Protein AF-A0A3L6TRV0-F1 (afdb_monomer)

Mean predicted aligned error: 6.14 Å

Sequence (106 aa):
MGKTMMTTEELACAGVNTRGLHKHYISHAMHKENSSIVGEFKARDMHSGPGYFSVAWSDLYDLFNLDALDISLIRCLALQWNKESKERQLGVVFIDPQHFSTTVIA

Secondary structure (DSSP, 8-state):
-PPPSS-HHHHHHS-HHHHHHHHHHHHHHHHT--SEEEEEE-TTTTTS-SEEEEEEHHHHHHHHTTS---HHHHHHHHHHHHHHHHHTT----PPPTHHHHT----

pLDDT: mean 86.63, std 12.45, range [42.06, 97.06]

Structure (mmCIF, N/CA/C/O backbone):
data_AF-A0A3L6TRV0-F1
#
_entry.id   AF-A0A3L6TRV0-F1
#
loop_
_atom_site.group_PDB
_atom_site.id
_atom_site.type_symbol
_atom_site.label_atom_id
_atom_site.label_alt_id
_atom_site.label_comp_id
_atom_site.label_asym_id
_atom_site.label_entity_id
_atom_site.label_seq_id
_atom_site.pdbx_PDB_ins_code
_atom_site.Cartn_x
_atom_site.Cartn_y
_atom_site.Cartn_z
_atom_site.occupancy
_atom_site.B_iso_or_equiv
_atom_site.auth_seq_id
_atom_site.auth_comp_id
_atom_site.auth_asym_id
_atom_site.auth_atom_id
_atom_site.pdbx_PDB_model_num
ATOM 1 N N . MET A 1 1 ? 8.693 -11.355 -23.163 1.00 42.06 1 MET A N 1
ATOM 2 C CA . MET A 1 1 ? 9.437 -10.435 -22.271 1.00 42.06 1 MET A CA 1
ATOM 3 C C . MET A 1 1 ? 8.426 -9.838 -21.305 1.00 42.06 1 MET A C 1
ATOM 5 O O . MET A 1 1 ? 7.311 -9.593 -21.747 1.00 42.06 1 MET A O 1
ATOM 9 N N . GLY A 1 2 ? 8.754 -9.711 -20.016 1.00 58.12 2 GLY A N 1
ATOM 10 C CA . GLY A 1 2 ? 7.831 -9.143 -19.020 1.00 58.12 2 GLY A CA 1
ATOM 11 C C . GLY A 1 2 ? 7.529 -7.667 -19.299 1.00 58.12 2 GLY A C 1
ATOM 12 O O . GLY A 1 2 ? 8.361 -6.985 -19.897 1.00 58.12 2 GLY A O 1
ATOM 13 N N . LYS A 1 3 ? 6.337 -7.200 -18.908 1.00 67.62 3 LYS A N 1
ATOM 14 C CA . LYS A 1 3 ? 5.929 -5.789 -19.011 1.00 67.62 3 LYS A CA 1
ATOM 15 C C . LYS A 1 3 ? 6.801 -4.945 -18.067 1.00 67.62 3 LYS A C 1
ATOM 17 O O . LYS A 1 3 ? 7.190 -5.393 -16.990 1.00 67.62 3 LYS A O 1
ATOM 22 N N . THR A 1 4 ? 7.179 -3.748 -18.501 1.00 71.62 4 THR A N 1
ATOM 23 C CA . THR A 1 4 ? 7.962 -2.828 -17.668 1.00 71.62 4 THR A CA 1
ATOM 24 C C . THR A 1 4 ? 7.044 -2.213 -16.618 1.00 71.62 4 THR A C 1
ATOM 26 O O . THR A 1 4 ? 6.036 -1.623 -16.979 1.00 71.62 4 THR A O 1
ATOM 29 N N . MET A 1 5 ? 7.427 -2.337 -15.346 1.00 80.31 5 MET A N 1
ATOM 30 C CA . MET A 1 5 ? 6.650 -1.931 -14.170 1.00 80.31 5 MET A CA 1
ATOM 31 C C . MET A 1 5 ? 6.192 -0.466 -14.166 1.00 80.31 5 MET A C 1
ATOM 33 O O . MET A 1 5 ? 5.076 -0.183 -13.754 1.00 80.31 5 MET A O 1
ATOM 37 N N . MET A 1 6 ? 7.070 0.441 -14.597 1.00 85.31 6 MET A N 1
ATOM 38 C CA . MET A 1 6 ? 6.833 1.866 -14.849 1.00 85.31 6 MET A CA 1
ATOM 39 C C . MET A 1 6 ? 7.926 2.345 -15.812 1.00 85.31 6 MET A C 1
ATOM 41 O O . MET A 1 6 ? 9.057 1.844 -15.756 1.00 85.31 6 MET A O 1
ATOM 45 N N . THR A 1 7 ? 7.646 3.319 -16.672 1.00 87.31 7 THR A N 1
ATOM 46 C CA . THR A 1 7 ? 8.700 3.959 -17.471 1.00 87.31 7 THR A CA 1
ATOM 47 C C . THR A 1 7 ? 9.588 4.855 -16.604 1.00 87.31 7 THR A C 1
ATOM 49 O O . THR A 1 7 ? 9.259 5.204 -15.465 1.00 87.31 7 THR A O 1
ATOM 52 N N . THR A 1 8 ? 10.745 5.252 -17.141 1.00 87.50 8 THR A N 1
ATOM 53 C CA . THR A 1 8 ? 11.650 6.164 -16.422 1.00 87.50 8 THR A CA 1
ATOM 54 C C . THR A 1 8 ? 10.983 7.523 -16.204 1.00 87.50 8 THR A C 1
ATOM 56 O O . THR A 1 8 ? 11.143 8.139 -15.150 1.00 87.50 8 THR A O 1
ATOM 59 N N . GLU A 1 9 ? 10.193 7.965 -17.180 1.00 90.38 9 GLU A N 1
ATOM 60 C CA . GLU A 1 9 ? 9.434 9.210 -17.159 1.00 90.38 9 GLU A CA 1
ATOM 61 C C . GLU A 1 9 ? 8.313 9.160 -16.111 1.00 90.38 9 GLU A C 1
ATOM 63 O O . GLU A 1 9 ? 8.191 10.076 -15.297 1.00 90.38 9 GLU A O 1
ATOM 68 N N . GLU A 1 10 ? 7.543 8.069 -16.066 1.00 91.38 10 GLU A N 1
ATOM 69 C CA . GLU A 1 10 ? 6.488 7.865 -15.064 1.00 91.38 10 GLU A CA 1
ATOM 70 C C . GLU A 1 10 ? 7.063 7.867 -13.646 1.00 91.38 10 GLU A C 1
ATOM 72 O O . GLU A 1 10 ? 6.535 8.531 -12.749 1.00 91.38 10 GLU A O 1
ATOM 77 N N . LEU A 1 11 ? 8.191 7.181 -13.442 1.00 91.38 11 LEU A N 1
ATOM 78 C CA . LEU A 1 11 ? 8.866 7.152 -12.150 1.00 91.38 11 LEU A CA 1
ATOM 79 C C . LEU A 1 11 ? 9.412 8.534 -11.759 1.00 91.38 11 LEU A C 1
ATOM 8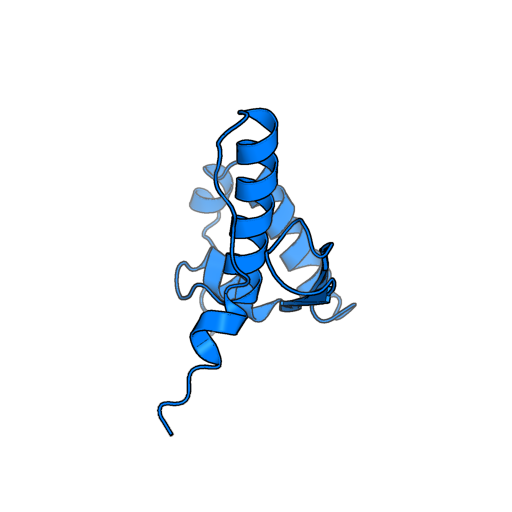1 O O . LEU A 1 11 ? 9.363 8.891 -10.581 1.00 91.38 11 LEU A O 1
ATOM 85 N N . ALA A 1 12 ? 9.903 9.327 -12.716 1.00 91.06 12 ALA A N 1
ATOM 86 C CA . ALA A 1 12 ? 10.371 10.692 -12.468 1.00 91.06 12 ALA A CA 1
ATOM 87 C C . ALA A 1 12 ? 9.231 11.626 -12.024 1.00 91.06 12 ALA A C 1
ATOM 89 O O . ALA A 1 12 ? 9.434 12.467 -11.144 1.00 91.06 12 ALA A O 1
ATOM 90 N N . CYS A 1 13 ? 8.029 11.441 -12.576 1.00 93.81 13 CYS A N 1
ATOM 91 C CA . CYS A 1 13 ? 6.827 12.186 -12.196 1.00 93.81 13 CYS A CA 1
ATOM 92 C C . CYS A 1 13 ? 6.170 11.686 -10.895 1.00 93.81 13 CYS A C 1
ATOM 94 O O . CYS A 1 13 ? 5.404 12.424 -10.276 1.00 93.81 13 CYS A O 1
ATOM 96 N N . ALA A 1 14 ? 6.461 10.459 -10.457 1.00 92.38 14 ALA A N 1
ATOM 97 C CA . ALA A 1 14 ? 5.866 9.870 -9.261 1.00 92.38 14 ALA A CA 1
ATOM 98 C C . ALA A 1 14 ? 6.327 10.554 -7.960 1.00 92.38 14 ALA A C 1
ATOM 100 O O . ALA A 1 14 ? 7.431 11.087 -7.871 1.00 92.38 14 ALA A O 1
ATOM 101 N N . GLY A 1 15 ? 5.508 10.496 -6.906 1.00 94.50 15 GLY A N 1
ATOM 102 C CA . GLY A 1 15 ? 5.849 11.050 -5.591 1.00 94.50 15 GLY A CA 1
ATOM 103 C C . GLY A 1 15 ? 7.030 10.342 -4.907 1.00 94.50 15 GLY A C 1
ATOM 104 O O . GLY A 1 15 ? 7.368 9.201 -5.225 1.00 94.50 15 GLY A O 1
ATOM 105 N N . VAL A 1 16 ? 7.645 11.002 -3.913 1.00 95.44 16 VAL A N 1
ATOM 106 C CA . VAL A 1 16 ? 8.821 10.477 -3.179 1.00 95.44 16 VAL A CA 1
ATOM 107 C C . VAL A 1 16 ? 8.589 9.077 -2.599 1.00 95.44 16 VAL A C 1
ATOM 109 O O . VAL A 1 16 ? 9.478 8.232 -2.678 1.00 95.44 16 VAL A O 1
ATOM 112 N N . ASN A 1 17 ? 7.383 8.812 -2.091 1.00 92.94 17 ASN A N 1
ATOM 113 C CA . ASN A 1 17 ? 7.022 7.525 -1.497 1.00 92.94 17 ASN A CA 1
ATOM 114 C C . ASN A 1 17 ? 6.905 6.426 -2.558 1.00 92.94 17 ASN A C 1
ATOM 116 O O . ASN A 1 17 ? 7.446 5.342 -2.367 1.00 92.94 17 ASN A O 1
ATOM 120 N N . THR A 1 18 ? 6.277 6.720 -3.700 1.00 93.12 18 THR A N 1
ATOM 121 C CA . THR A 1 18 ? 6.163 5.783 -4.828 1.00 93.12 18 THR A CA 1
ATOM 122 C C . THR A 1 18 ? 7.540 5.406 -5.363 1.00 93.12 18 THR A C 1
ATOM 124 O O . THR A 1 18 ? 7.831 4.226 -5.538 1.00 93.12 18 THR A O 1
ATOM 127 N N . ARG A 1 19 ? 8.436 6.388 -5.537 1.00 93.56 19 ARG A N 1
ATOM 128 C CA . ARG A 1 19 ? 9.820 6.127 -5.964 1.00 93.56 19 ARG A CA 1
ATOM 129 C C . ARG A 1 19 ? 10.603 5.306 -4.940 1.00 93.56 19 ARG A C 1
ATOM 131 O O . ARG A 1 19 ? 11.371 4.422 -5.319 1.00 93.56 19 ARG A O 1
ATOM 138 N N . GLY A 1 20 ? 10.409 5.584 -3.650 1.00 93.56 20 GLY A N 1
ATOM 139 C CA . GLY A 1 20 ? 11.006 4.813 -2.560 1.00 93.56 20 GLY A CA 1
ATOM 140 C C . GLY A 1 20 ? 10.547 3.355 -2.564 1.00 93.56 20 GLY A C 1
ATOM 141 O O . GLY A 1 20 ? 11.383 2.453 -2.511 1.00 93.56 20 GLY A O 1
ATOM 142 N N . LEU A 1 21 ? 9.239 3.125 -2.705 1.00 92.12 21 LEU A N 1
ATOM 143 C CA . LEU A 1 21 ? 8.653 1.787 -2.778 1.00 92.12 21 LEU A CA 1
ATOM 144 C C . LEU A 1 21 ? 9.121 1.030 -4.027 1.00 92.12 21 LEU A C 1
ATOM 146 O O . LEU A 1 21 ? 9.510 -0.128 -3.916 1.00 92.12 21 LEU A O 1
ATOM 150 N N . HIS A 1 22 ? 9.178 1.691 -5.187 1.00 92.19 22 HIS A N 1
ATOM 151 C CA . HIS A 1 22 ? 9.706 1.102 -6.420 1.00 92.19 22 HIS A CA 1
ATOM 152 C C . HIS A 1 22 ? 11.172 0.680 -6.252 1.00 92.19 22 HIS A C 1
ATOM 154 O O . HIS A 1 22 ? 11.554 -0.438 -6.587 1.00 92.19 22 HIS A O 1
ATOM 160 N N . LYS A 1 23 ? 12.014 1.540 -5.663 1.00 90.62 23 LYS A N 1
ATOM 161 C CA . LYS A 1 23 ? 13.413 1.191 -5.374 1.00 90.62 23 LYS A CA 1
ATOM 162 C C . LYS A 1 23 ? 13.516 -0.003 -4.420 1.00 90.62 23 LYS A C 1
ATOM 164 O O . LYS A 1 23 ? 14.356 -0.877 -4.633 1.00 90.62 23 LYS A O 1
ATOM 169 N N . HIS A 1 24 ? 12.680 -0.037 -3.383 1.00 89.69 24 HIS A N 1
ATOM 170 C CA . HIS A 1 24 ? 12.637 -1.146 -2.432 1.00 89.69 24 HIS A CA 1
ATOM 171 C C . HIS A 1 24 ? 12.253 -2.462 -3.122 1.00 89.69 24 HIS A C 1
ATOM 173 O O . HIS A 1 24 ? 12.959 -3.455 -2.939 1.00 89.69 24 HIS A O 1
ATOM 179 N N . TYR A 1 25 ? 11.220 -2.429 -3.973 1.00 89.44 25 TYR A N 1
ATOM 180 C CA . TYR A 1 25 ? 10.799 -3.549 -4.811 1.00 89.44 25 TYR A CA 1
ATOM 181 C C . TYR A 1 25 ? 11.952 -4.066 -5.674 1.00 89.44 25 TYR A C 1
ATOM 183 O O . TYR A 1 25 ? 12.301 -5.237 -5.580 1.00 89.44 25 TYR A O 1
ATOM 191 N N . ILE A 1 26 ? 12.593 -3.197 -6.467 1.00 87.94 26 ILE A N 1
ATOM 192 C CA . ILE A 1 26 ? 13.669 -3.608 -7.384 1.00 87.94 26 ILE A CA 1
ATOM 193 C C . ILE A 1 26 ? 14.835 -4.224 -6.611 1.00 87.94 26 ILE A C 1
ATOM 195 O O . ILE A 1 26 ? 15.354 -5.259 -7.013 1.00 87.94 26 ILE A O 1
ATOM 199 N N . SER A 1 27 ? 15.228 -3.634 -5.480 1.00 85.94 27 SER A N 1
ATOM 200 C CA . SER A 1 27 ? 16.305 -4.184 -4.656 1.00 85.94 27 SER A CA 1
ATOM 201 C C . SER A 1 27 ? 15.975 -5.596 -4.157 1.00 85.94 27 SER A C 1
ATOM 203 O O . SER A 1 27 ? 16.807 -6.487 -4.276 1.00 85.94 27 SER A O 1
ATOM 205 N N . HIS A 1 28 ? 14.770 -5.837 -3.638 1.00 80.62 28 H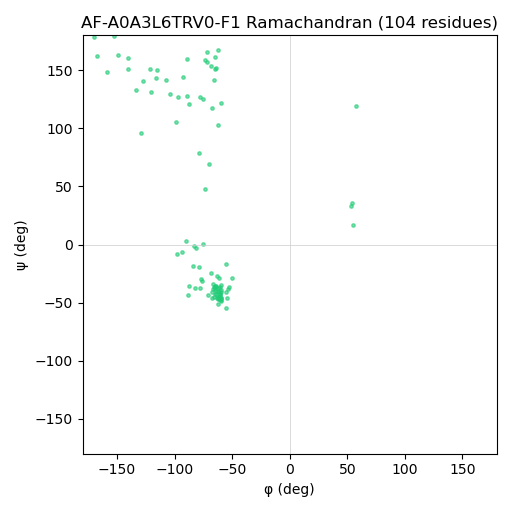IS A N 1
ATOM 206 C CA . HIS A 1 28 ? 14.435 -7.127 -3.019 1.00 80.62 28 HIS A CA 1
ATOM 207 C C . HIS A 1 28 ? 14.046 -8.196 -4.045 1.00 80.62 28 HIS A C 1
ATOM 209 O O . HIS A 1 28 ? 14.476 -9.345 -3.930 1.00 80.62 28 HIS A O 1
ATOM 215 N N . ALA A 1 29 ? 13.327 -7.818 -5.105 1.00 71.88 29 ALA A N 1
ATOM 216 C CA . ALA A 1 29 ? 12.991 -8.715 -6.208 1.00 71.88 29 ALA A CA 1
ATOM 217 C C . ALA A 1 29 ? 14.252 -9.266 -6.899 1.00 71.88 29 ALA A C 1
ATOM 219 O O . ALA A 1 29 ? 14.280 -1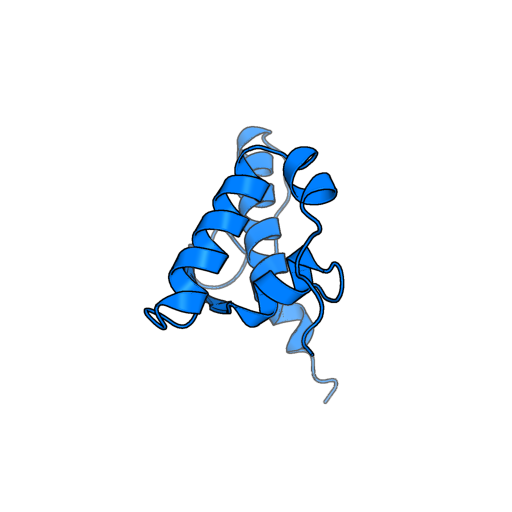0.430 -7.298 1.00 71.88 29 ALA A O 1
ATOM 220 N N . MET A 1 30 ? 15.319 -8.462 -6.988 1.00 69.31 30 MET A N 1
ATOM 221 C CA . MET A 1 30 ? 16.592 -8.880 -7.584 1.00 69.31 30 MET A CA 1
ATOM 222 C C . MET A 1 30 ? 17.433 -9.767 -6.657 1.00 69.31 30 MET A C 1
ATOM 224 O O . MET A 1 30 ? 18.176 -10.619 -7.145 1.00 69.31 30 MET A O 1
ATOM 228 N N . HIS A 1 31 ? 17.311 -9.606 -5.336 1.00 70.19 31 HIS A N 1
ATOM 229 C CA . HIS A 1 31 ? 18.102 -10.362 -4.358 1.00 70.19 31 HIS A CA 1
ATOM 230 C C . HIS A 1 31 ? 17.412 -11.634 -3.834 1.00 70.19 31 HIS A C 1
ATOM 232 O O . HIS A 1 31 ? 18.061 -12.428 -3.161 1.00 70.19 31 HIS A O 1
ATOM 238 N N . LYS A 1 32 ? 16.139 -11.885 -4.187 1.00 65.69 32 LYS A N 1
ATOM 239 C CA . LYS A 1 32 ? 15.332 -13.049 -3.743 1.00 65.69 32 LYS A CA 1
ATOM 240 C C . LYS A 1 32 ? 15.232 -13.215 -2.217 1.00 65.69 32 LYS A C 1
ATOM 242 O O . LYS A 1 32 ? 14.845 -14.278 -1.735 1.00 65.69 32 LYS A O 1
ATOM 247 N N . GLU A 1 33 ? 15.553 -12.178 -1.456 1.00 65.06 33 GLU A N 1
ATOM 248 C CA . GLU A 1 33 ? 15.433 -12.171 -0.002 1.00 65.06 33 GLU A CA 1
ATOM 249 C C . GLU A 1 33 ? 14.022 -11.721 0.384 1.00 65.06 33 GLU A C 1
ATOM 251 O O . GLU A 1 33 ? 13.620 -10.615 0.033 1.00 65.06 33 GLU A O 1
ATOM 256 N N . ASN A 1 34 ? 13.294 -12.581 1.109 1.00 69.94 34 ASN A N 1
ATOM 257 C CA . ASN A 1 34 ? 11.903 -12.410 1.558 1.00 69.94 34 ASN A CA 1
ATOM 258 C C . ASN A 1 34 ? 10.901 -12.179 0.414 1.00 69.94 34 ASN A C 1
ATOM 260 O O . ASN A 1 34 ? 10.957 -11.190 -0.300 1.00 69.94 34 ASN A O 1
ATOM 264 N N . SER A 1 35 ? 9.919 -13.064 0.245 1.00 81.25 35 SER A N 1
ATOM 265 C CA . SER A 1 35 ? 8.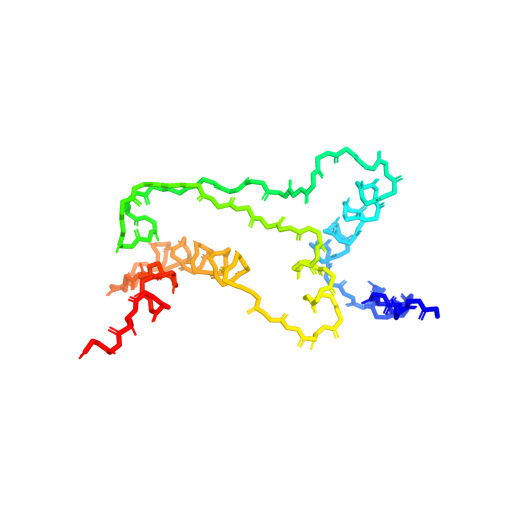960 -13.006 -0.875 1.00 81.25 35 SER A CA 1
ATOM 266 C C . SER A 1 35 ? 7.871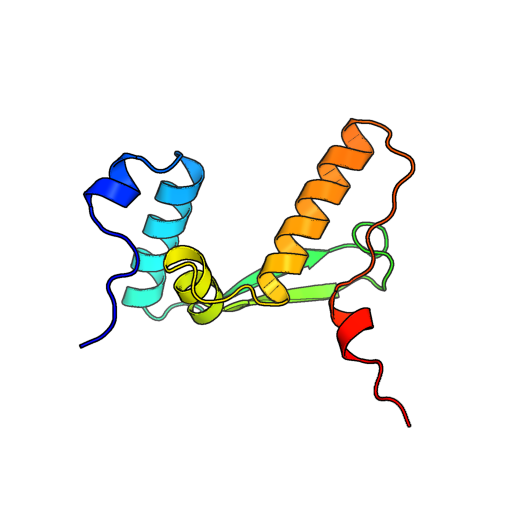 -11.929 -0.746 1.00 81.25 35 SER A C 1
ATOM 268 O O . SER A 1 35 ? 6.997 -11.845 -1.610 1.00 81.25 35 SER A O 1
ATOM 270 N N . SER A 1 36 ? 7.874 -11.146 0.337 1.00 90.12 36 SER A N 1
ATOM 271 C CA . SER A 1 36 ? 6.789 -10.218 0.656 1.00 90.12 36 SER A CA 1
ATOM 272 C C . SER A 1 36 ? 7.132 -9.216 1.754 1.00 90.12 36 SER A C 1
ATOM 274 O O . SER A 1 36 ? 7.980 -9.492 2.604 1.00 90.12 36 SER A O 1
ATOM 276 N N . ILE A 1 37 ? 6.353 -8.137 1.826 1.00 92.19 37 ILE A N 1
ATOM 277 C CA . ILE A 1 37 ? 6.275 -7.244 2.989 1.00 92.19 37 ILE A CA 1
ATOM 278 C C . ILE A 1 37 ? 5.191 -7.769 3.938 1.00 92.19 37 ILE A C 1
ATOM 280 O O . ILE A 1 37 ? 4.061 -7.997 3.513 1.00 92.19 37 ILE A O 1
ATOM 284 N N . VAL A 1 38 ? 5.510 -7.951 5.220 1.00 93.44 38 VAL A N 1
ATOM 285 C CA . VAL A 1 38 ? 4.538 -8.407 6.230 1.00 93.44 38 VAL A CA 1
ATOM 286 C C . VAL A 1 38 ? 3.977 -7.210 6.992 1.00 93.44 38 VAL A C 1
ATOM 288 O O . VAL A 1 38 ? 4.732 -6.399 7.525 1.00 93.44 38 VAL A O 1
ATOM 291 N N . GLY A 1 39 ? 2.650 -7.112 7.046 1.00 93.31 39 GLY A N 1
ATOM 292 C CA . GLY A 1 39 ? 1.916 -6.141 7.848 1.00 93.31 39 GLY A CA 1
ATOM 293 C C . GLY A 1 39 ? 1.242 -6.803 9.048 1.00 93.31 39 GLY A C 1
ATOM 294 O O . GLY A 1 39 ? 0.713 -7.908 8.944 1.00 93.31 39 GLY A O 1
ATOM 295 N N . GLU A 1 40 ? 1.238 -6.108 10.181 1.00 95.00 40 GLU A N 1
ATOM 296 C CA . GLU A 1 40 ? 0.513 -6.480 11.400 1.00 95.00 40 GLU A CA 1
ATOM 297 C C . GLU A 1 40 ? -0.549 -5.418 11.701 1.00 95.00 40 GLU A C 1
ATOM 299 O O . GLU A 1 40 ? -0.309 -4.223 11.506 1.00 95.00 40 GLU A O 1
ATOM 304 N N . PHE A 1 41 ? -1.711 -5.837 12.201 1.00 93.31 41 PHE A N 1
ATOM 305 C CA . PHE A 1 41 ? -2.769 -4.926 12.635 1.00 93.31 41 PHE A CA 1
ATOM 306 C C . PHE A 1 41 ? -3.462 -5.405 13.915 1.00 93.31 41 PHE A C 1
ATOM 308 O O . PHE A 1 41 ? -3.561 -6.601 14.203 1.00 93.31 41 PHE A O 1
ATOM 315 N N . LYS A 1 42 ? -3.978 -4.452 14.700 1.00 93.12 42 LYS A N 1
ATOM 316 C CA . LYS A 1 42 ? -4.742 -4.728 15.925 1.00 93.12 42 LYS A CA 1
ATOM 317 C C . LYS A 1 42 ? -6.226 -4.864 15.598 1.00 93.12 42 LYS A C 1
ATOM 319 O O . LYS A 1 42 ? -6.720 -4.260 14.652 1.00 93.12 42 LYS A O 1
ATOM 324 N N . ALA A 1 43 ? -6.973 -5.519 16.486 1.00 89.50 43 ALA A N 1
ATOM 325 C CA . ALA A 1 43 ? -8.426 -5.711 16.361 1.00 89.50 43 ALA A CA 1
ATOM 326 C C . ALA A 1 43 ? -9.259 -4.417 16.202 1.00 89.50 43 ALA A C 1
ATOM 328 O O . ALA A 1 43 ? -10.431 -4.442 15.847 1.00 89.50 43 ALA A O 1
ATOM 329 N N . ARG A 1 44 ? -8.675 -3.261 16.534 1.00 88.12 44 ARG A N 1
ATOM 330 C CA . ARG A 1 44 ? -9.313 -1.937 16.426 1.00 88.12 44 ARG A CA 1
ATOM 331 C C . ARG A 1 44 ? -8.933 -1.169 15.159 1.00 88.12 44 ARG A C 1
ATOM 333 O O . ARG A 1 44 ? -9.408 -0.049 14.962 1.00 88.12 44 ARG A O 1
ATOM 340 N N . ASP A 1 45 ? -7.972 -1.676 14.400 1.00 91.25 45 ASP A N 1
ATOM 341 C CA . ASP A 1 45 ? -7.476 -1.017 13.192 1.00 91.25 45 ASP A CA 1
ATOM 342 C C . ASP A 1 45 ? -8.337 -1.433 11.996 1.00 91.25 45 ASP A C 1
ATOM 344 O O . ASP A 1 45 ? -8.688 -0.6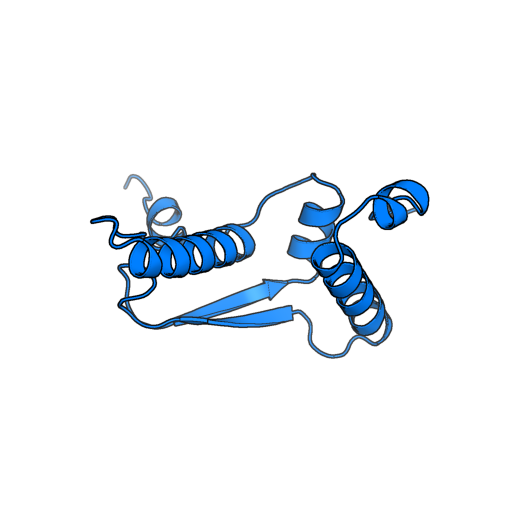09 11.158 1.00 91.25 45 ASP A O 1
ATOM 348 N N . MET A 1 46 ? -8.782 -2.686 12.002 1.00 88.56 46 MET A N 1
ATOM 349 C CA . MET A 1 46 ? -9.797 -3.243 11.116 1.00 88.56 46 MET A CA 1
ATOM 350 C C . MET A 1 46 ? -10.751 -4.022 12.021 1.00 88.56 46 MET A C 1
ATOM 352 O O . MET A 1 46 ? -10.276 -4.698 12.927 1.00 88.56 46 MET A O 1
ATOM 356 N N . HIS A 1 47 ? -12.066 -3.855 11.867 1.00 85.38 47 HIS A N 1
ATOM 357 C CA . HIS A 1 47 ? -13.113 -4.434 12.719 1.00 85.38 47 HIS A CA 1
ATOM 358 C C . HIS A 1 47 ? -13.207 -5.950 12.526 1.00 85.38 47 HIS A C 1
ATOM 360 O O . HIS A 1 47 ? -14.139 -6.484 11.931 1.00 85.38 47 HIS A O 1
ATOM 366 N N . SER A 1 48 ? -12.166 -6.610 12.999 1.00 81.12 48 SER A N 1
ATOM 367 C CA . SER A 1 48 ? -11.831 -8.019 12.900 1.00 81.12 48 SER A CA 1
ATOM 368 C C . SER A 1 48 ? -10.966 -8.367 14.120 1.00 81.12 48 SER A C 1
ATOM 370 O O . SER A 1 48 ? -10.649 -7.509 14.947 1.00 81.12 48 SER A O 1
ATOM 372 N N . GLY A 1 49 ? -10.546 -9.625 14.263 1.00 85.25 49 GLY A N 1
ATOM 373 C CA . GLY A 1 49 ? -9.485 -9.965 15.222 1.00 85.25 49 GLY A CA 1
ATOM 374 C C . GLY A 1 49 ? -8.153 -9.269 14.883 1.00 85.25 49 GLY A C 1
ATOM 375 O O . GLY A 1 49 ? -8.017 -8.728 13.784 1.00 85.25 49 GLY A O 1
ATOM 376 N N . PRO A 1 50 ? -7.161 -9.265 15.797 1.00 91.00 50 PRO A N 1
ATOM 377 C CA . PRO A 1 50 ? -5.796 -8.889 15.432 1.00 91.00 50 PRO A CA 1
ATOM 378 C C . PRO A 1 50 ? -5.237 -9.899 14.422 1.00 91.00 50 PRO A C 1
ATOM 380 O O . PRO A 1 50 ? -5.632 -11.068 14.434 1.00 91.00 50 PRO A O 1
ATOM 383 N N . GLY A 1 51 ? -4.308 -9.478 13.569 1.00 92.50 51 GLY A N 1
ATOM 384 C CA . GLY A 1 51 ? -3.812 -10.367 12.529 1.00 92.50 51 GLY A CA 1
ATOM 385 C C . GLY A 1 51 ? -2.594 -9.865 1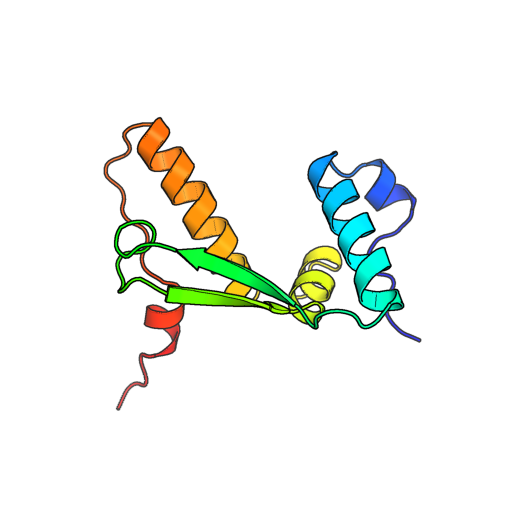1.778 1.00 92.50 51 GLY A C 1
ATOM 386 O O . GLY A 1 51 ? -2.087 -8.764 11.998 1.00 92.50 51 GLY A O 1
ATOM 387 N N . TYR A 1 52 ? -2.153 -10.723 10.865 1.00 94.06 52 TYR A N 1
ATOM 388 C CA . TYR A 1 52 ? -1.063 -10.469 9.940 1.00 94.06 52 TYR A CA 1
ATOM 389 C C . TYR A 1 52 ? -1.564 -10.607 8.508 1.00 94.06 52 TYR A C 1
ATOM 391 O O . TYR A 1 52 ? -2.467 -11.394 8.218 1.00 94.06 52 TYR A O 1
ATOM 399 N N . PHE A 1 53 ? -0.941 -9.869 7.602 1.00 94.31 53 PHE A N 1
ATOM 400 C CA . PHE A 1 53 ? -1.104 -10.055 6.170 1.00 94.31 53 PHE A CA 1
ATOM 401 C C . PHE A 1 53 ? 0.240 -9.882 5.468 1.00 94.31 53 PHE A C 1
ATOM 403 O O . PHE A 1 53 ? 1.187 -9.318 6.014 1.00 94.31 53 PHE A O 1
ATOM 410 N N . SER A 1 54 ? 0.325 -10.406 4.255 1.00 95.06 54 SER A N 1
ATOM 411 C CA . SER A 1 54 ? 1.514 -10.346 3.419 1.00 95.06 54 SER A CA 1
ATOM 412 C C . SER A 1 54 ? 1.148 -9.619 2.130 1.00 95.06 54 SER A C 1
ATOM 414 O O . SER A 1 54 ? 0.111 -9.912 1.537 1.00 95.06 54 SER A O 1
ATOM 416 N N . VAL A 1 55 ? 1.963 -8.640 1.744 1.00 94.81 55 VAL A N 1
ATOM 417 C CA . VAL A 1 55 ? 1.922 -7.995 0.430 1.00 94.81 55 VAL A CA 1
ATOM 418 C C . VAL A 1 55 ? 3.012 -8.649 -0.400 1.00 94.81 55 VAL A C 1
ATOM 420 O O . VAL A 1 55 ? 4.204 -8.419 -0.160 1.00 94.81 55 VAL A O 1
ATOM 423 N N . ALA A 1 56 ? 2.613 -9.510 -1.331 1.00 92.56 56 ALA A N 1
ATOM 424 C CA . ALA A 1 56 ? 3.566 -10.196 -2.184 1.00 92.56 56 ALA A CA 1
ATOM 425 C C . ALA A 1 56 ? 4.176 -9.223 -3.200 1.00 92.56 56 ALA A C 1
ATOM 427 O O . ALA A 1 56 ? 3.596 -8.194 -3.557 1.00 92.56 56 ALA A O 1
ATOM 428 N N . TRP A 1 57 ? 5.363 -9.561 -3.704 1.00 90.69 57 TRP A N 1
ATOM 429 C CA . TRP A 1 57 ? 5.970 -8.787 -4.785 1.00 90.69 57 TRP A CA 1
ATOM 430 C C . TRP A 1 57 ? 5.110 -8.794 -6.061 1.00 90.69 57 TRP A C 1
ATOM 432 O O . TRP A 1 57 ? 5.130 -7.814 -6.798 1.00 90.69 57 TRP A O 1
ATOM 442 N N . SER A 1 58 ? 4.327 -9.848 -6.313 1.00 90.00 58 SER A N 1
ATOM 443 C CA . SER A 1 58 ? 3.339 -9.870 -7.404 1.00 90.00 58 SER A CA 1
ATOM 444 C C . SER A 1 58 ? 2.300 -8.762 -7.253 1.00 90.00 58 SER A C 1
ATOM 446 O O . SER A 1 58 ? 2.110 -7.991 -8.183 1.00 90.00 58 SER A O 1
ATOM 448 N N . ASP A 1 59 ? 1.729 -8.608 -6.060 1.00 92.75 59 ASP A N 1
ATOM 449 C CA . ASP A 1 59 ? 0.687 -7.615 -5.787 1.00 92.75 59 ASP A CA 1
ATOM 450 C C . ASP A 1 59 ? 1.230 -6.195 -6.033 1.00 92.75 59 ASP A C 1
ATOM 452 O O . ASP A 1 59 ? 0.580 -5.344 -6.635 1.00 92.75 59 ASP A O 1
ATOM 456 N N . LEU A 1 60 ? 2.476 -5.931 -5.615 1.00 92.00 60 LEU A N 1
ATOM 457 C CA . LEU A 1 60 ? 3.138 -4.653 -5.893 1.00 92.00 60 LEU A CA 1
ATOM 458 C C . LEU A 1 60 ? 3.432 -4.451 -7.380 1.00 92.00 60 LEU A C 1
ATOM 460 O O . LEU A 1 60 ? 3.308 -3.329 -7.868 1.00 92.00 60 LEU A O 1
ATOM 464 N N . TYR A 1 61 ? 3.822 -5.504 -8.097 1.00 90.75 61 TYR A N 1
ATOM 465 C CA . TYR A 1 61 ? 4.009 -5.435 -9.543 1.00 90.75 61 TYR A CA 1
ATOM 466 C C . TYR A 1 61 ? 2.701 -5.032 -10.233 1.00 90.75 61 TYR A C 1
ATOM 468 O O . TYR A 1 61 ? 2.713 -4.117 -11.058 1.00 90.75 61 TYR A O 1
ATOM 476 N N . ASP A 1 62 ? 1.585 -5.652 -9.858 1.00 91.31 62 ASP A N 1
ATOM 477 C CA . ASP A 1 62 ? 0.272 -5.343 -10.422 1.00 91.31 62 ASP A CA 1
ATOM 478 C C . ASP A 1 62 ? -0.167 -3.915 -10.074 1.00 91.31 62 ASP A C 1
ATOM 480 O O . ASP A 1 62 ? -0.664 -3.199 -10.946 1.00 91.31 62 ASP A O 1
ATOM 484 N N . LEU A 1 63 ? 0.120 -3.445 -8.853 1.00 91.75 63 LEU A N 1
ATOM 485 C CA . LEU A 1 63 ? -0.130 -2.062 -8.440 1.00 91.75 63 LEU A CA 1
ATOM 486 C C . LEU A 1 63 ? 0.629 -1.046 -9.298 1.00 91.75 63 LEU A C 1
ATOM 488 O O . LEU A 1 63 ? 0.044 -0.060 -9.743 1.00 91.75 63 LEU A O 1
ATOM 492 N N . PHE A 1 64 ? 1.930 -1.252 -9.513 1.00 91.00 64 PHE A N 1
ATOM 493 C CA . PHE A 1 64 ? 2.744 -0.325 -10.302 1.00 91.00 64 PHE A CA 1
ATOM 494 C C . PHE A 1 64 ? 2.307 -0.270 -11.767 1.00 91.00 64 PHE A C 1
ATOM 496 O O . PHE A 1 64 ? 2.309 0.802 -12.365 1.00 91.00 64 PHE A O 1
ATOM 503 N N . ASN A 1 65 ? 1.884 -1.409 -12.315 1.00 89.94 65 ASN A N 1
ATOM 504 C CA . ASN A 1 65 ? 1.388 -1.505 -13.682 1.00 89.94 65 ASN A CA 1
ATOM 505 C C . ASN A 1 65 ? -0.089 -1.110 -13.839 1.00 89.94 65 ASN A C 1
ATOM 507 O O . ASN A 1 65 ? -0.594 -1.145 -14.965 1.00 89.94 65 ASN A O 1
ATOM 511 N N . LEU A 1 66 ? -0.763 -0.756 -12.736 1.00 89.62 66 LEU A N 1
ATOM 512 C CA . LEU A 1 66 ? -2.202 -0.495 -12.663 1.00 89.62 66 LEU A CA 1
ATOM 513 C C . LEU A 1 66 ? -3.051 -1.652 -13.229 1.00 89.62 66 LEU A C 1
ATOM 515 O O . LEU A 1 66 ? -4.110 -1.419 -13.809 1.00 89.62 66 LEU A O 1
ATOM 519 N N . ASP A 1 67 ? -2.577 -2.890 -13.070 1.00 91.56 67 ASP A N 1
ATOM 520 C CA . ASP A 1 67 ? -3.199 -4.091 -13.638 1.00 91.56 67 ASP A CA 1
ATOM 521 C C . ASP A 1 67 ? -4.257 -4.690 -12.693 1.00 91.56 67 ASP A C 1
ATOM 523 O O . ASP A 1 67 ? -5.351 -5.049 -13.134 1.00 91.56 67 ASP A O 1
ATOM 527 N N . ALA A 1 68 ? -3.964 -4.767 -11.390 1.00 91.50 68 ALA A N 1
ATOM 528 C CA . ALA A 1 68 ? -4.880 -5.282 -10.373 1.00 91.50 68 ALA A CA 1
ATOM 529 C C . ALA A 1 68 ? -4.666 -4.611 -9.007 1.00 91.50 68 ALA A C 1
ATOM 531 O O . ALA A 1 68 ? -3.647 -3.967 -8.750 1.00 91.50 68 ALA A O 1
ATOM 532 N N . LEU A 1 69 ? -5.663 -4.756 -8.128 1.00 92.31 69 LEU A N 1
ATOM 533 C CA . LEU A 1 69 ? -5.608 -4.299 -6.742 1.00 92.31 69 LEU A CA 1
ATOM 534 C C . LEU A 1 69 ? -6.010 -5.440 -5.801 1.00 92.31 69 LEU A C 1
ATOM 536 O O . LEU A 1 69 ? -7.195 -5.662 -5.543 1.00 92.31 69 LEU A O 1
ATOM 540 N N . ASP A 1 70 ? -5.015 -6.152 -5.280 1.00 93.19 70 ASP A N 1
ATOM 541 C CA . ASP A 1 70 ? -5.214 -7.293 -4.388 1.00 93.19 70 ASP A CA 1
ATOM 542 C C . ASP A 1 70 ? -5.663 -6.908 -2.975 1.00 93.19 70 ASP A C 1
ATOM 544 O O . ASP A 1 70 ? -5.413 -5.810 -2.470 1.00 93.19 70 ASP A O 1
ATOM 548 N N . ILE A 1 71 ? -6.279 -7.871 -2.280 1.00 93.69 71 ILE A N 1
ATOM 549 C CA . ILE A 1 71 ? -6.759 -7.726 -0.895 1.00 93.69 71 ILE A CA 1
ATOM 550 C C . ILE A 1 71 ? -5.652 -7.223 0.048 1.00 93.69 71 ILE A C 1
ATOM 552 O O . ILE A 1 71 ? -5.932 -6.432 0.950 1.00 93.69 71 ILE A O 1
ATOM 556 N N . SER A 1 72 ? 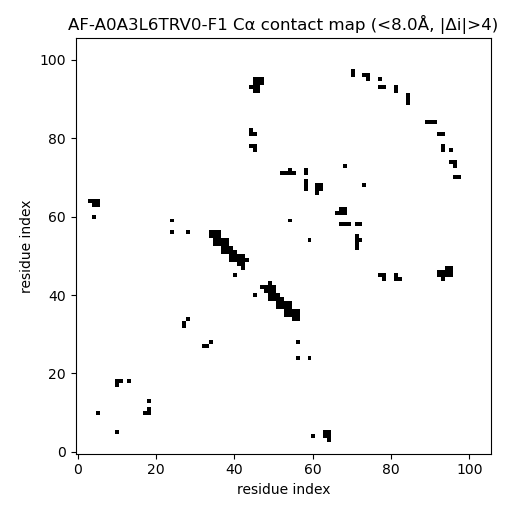-4.402 -7.651 -0.153 1.00 94.44 72 SER A N 1
ATOM 557 C CA . SER A 1 72 ? -3.240 -7.211 0.633 1.00 94.44 72 SER A CA 1
ATOM 558 C C . SER A 1 72 ? -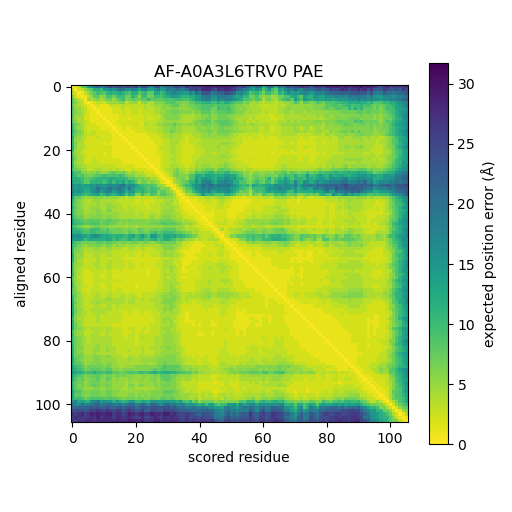3.021 -5.692 0.541 1.00 94.44 72 SER A C 1
ATOM 560 O O . SER A 1 72 ? -2.757 -5.037 1.551 1.00 94.44 72 SER A O 1
ATOM 562 N N . LEU A 1 73 ? -3.227 -5.106 -0.639 1.00 95.56 73 LEU A N 1
ATOM 563 C CA . LEU A 1 73 ? -3.121 -3.669 -0.888 1.00 95.56 73 LEU A CA 1
ATOM 564 C C . LEU A 1 73 ? -4.350 -2.904 -0.392 1.00 95.56 73 LEU A C 1
ATOM 566 O O . LEU A 1 73 ? -4.209 -1.821 0.181 1.00 95.56 73 LEU A O 1
ATOM 570 N N . ILE A 1 74 ? -5.549 -3.481 -0.532 1.00 94.88 74 ILE A N 1
ATOM 571 C CA . ILE A 1 74 ? -6.778 -2.903 0.038 1.00 94.88 74 ILE A CA 1
ATOM 572 C C . ILE A 1 74 ? -6.662 -2.821 1.568 1.00 94.88 74 ILE A C 1
ATOM 574 O O . ILE A 1 74 ? -7.076 -1.827 2.164 1.00 94.88 74 ILE A O 1
ATOM 578 N N . ARG A 1 75 ? -6.037 -3.814 2.216 1.00 94.75 75 ARG A N 1
ATOM 579 C CA . ARG A 1 75 ? -5.734 -3.775 3.657 1.00 94.75 75 ARG A CA 1
ATOM 580 C C . ARG A 1 75 ? -4.798 -2.630 4.023 1.00 94.75 75 ARG A C 1
ATOM 582 O O . ARG A 1 75 ? -5.109 -1.889 4.953 1.00 94.75 75 ARG A O 1
ATOM 589 N N . CYS A 1 76 ? -3.709 -2.429 3.278 1.00 95.62 76 CYS A N 1
ATOM 590 C CA . CYS A 1 76 ? -2.827 -1.272 3.473 1.00 95.62 76 CYS A CA 1
ATOM 591 C C . CYS A 1 76 ? -3.603 0.052 3.408 1.00 95.62 76 CYS A C 1
ATOM 593 O O . CYS A 1 76 ? -3.434 0.913 4.274 1.00 95.62 76 CYS A O 1
ATOM 595 N N . LEU A 1 77 ? -4.481 0.201 2.413 1.00 94.75 77 LEU A N 1
ATOM 596 C CA . LEU A 1 77 ? -5.289 1.406 2.238 1.00 94.75 77 LEU A CA 1
ATOM 597 C C . LEU A 1 77 ? -6.286 1.606 3.387 1.00 94.75 77 LEU A C 1
ATOM 599 O O . LEU A 1 77 ? -6.375 2.701 3.939 1.00 94.75 77 LEU A O 1
ATOM 603 N N . ALA A 1 78 ? -6.989 0.546 3.791 1.00 94.56 78 ALA A N 1
ATOM 604 C CA . ALA A 1 78 ? -7.923 0.582 4.912 1.00 94.56 78 ALA A CA 1
ATOM 605 C C . ALA A 1 78 ? -7.229 0.974 6.226 1.00 94.56 78 ALA A C 1
ATOM 607 O O . ALA A 1 78 ? -7.768 1.777 6.985 1.00 94.56 78 ALA A O 1
ATOM 608 N N . LEU A 1 79 ? -6.017 0.467 6.478 1.00 95.25 79 LEU A N 1
ATOM 609 C CA . LEU A 1 79 ? -5.218 0.835 7.650 1.00 95.25 79 LEU A CA 1
ATOM 610 C C . LEU A 1 79 ? -4.792 2.307 7.620 1.00 95.25 79 LEU A C 1
ATOM 612 O O . LEU A 1 79 ? -4.895 2.997 8.637 1.00 95.25 79 LEU A O 1
ATOM 616 N N . GLN A 1 80 ? -4.357 2.809 6.461 1.00 94.88 80 GLN A N 1
ATOM 617 C CA . GLN A 1 80 ? -3.995 4.217 6.302 1.00 94.88 80 GLN A CA 1
ATOM 618 C C . GLN A 1 80 ? -5.207 5.132 6.521 1.00 94.88 80 GLN A C 1
ATOM 620 O O . GLN A 1 80 ? -5.125 6.096 7.282 1.00 94.88 80 GLN A O 1
ATOM 625 N N . TRP A 1 81 ? -6.355 4.809 5.926 1.00 94.88 81 TRP A N 1
ATOM 626 C CA . TRP A 1 81 ? -7.579 5.577 6.134 1.00 94.88 81 TRP A CA 1
ATOM 627 C C . TRP A 1 81 ? -8.117 5.472 7.557 1.00 94.88 81 TRP A C 1
ATOM 629 O O . TRP A 1 81 ? -8.618 6.464 8.073 1.00 94.88 81 TRP A O 1
ATOM 639 N N . ASN A 1 82 ? -7.971 4.328 8.226 1.00 94.75 82 ASN A N 1
ATOM 640 C CA . ASN A 1 82 ? -8.318 4.191 9.639 1.00 94.75 82 ASN A CA 1
ATOM 641 C C . ASN A 1 82 ? -7.459 5.103 10.528 1.00 94.75 82 ASN A C 1
ATOM 643 O O . ASN A 1 82 ? -7.960 5.716 11.473 1.00 94.75 82 ASN A O 1
ATOM 647 N N . LYS A 1 83 ? -6.164 5.219 10.220 1.00 94.44 83 LYS A N 1
ATOM 648 C CA . LYS A 1 83 ? -5.274 6.154 10.909 1.00 94.44 83 LYS A CA 1
ATOM 649 C C . LYS A 1 83 ? -5.730 7.600 10.693 1.00 94.44 83 LYS A C 1
ATOM 651 O O . LYS A 1 83 ? -5.949 8.317 11.667 1.00 94.44 83 LYS A O 1
ATOM 656 N N . GLU A 1 84 ? -5.946 8.000 9.443 1.00 96.31 84 GLU A N 1
ATOM 657 C CA . GLU A 1 84 ? -6.390 9.357 9.101 1.00 96.31 84 GLU A CA 1
ATOM 658 C C . GLU A 1 84 ? -7.781 9.686 9.662 1.00 96.31 84 GLU A C 1
ATOM 660 O O . GLU A 1 84 ? -8.034 10.814 10.086 1.00 96.31 84 GLU A O 1
ATOM 665 N N . SER A 1 85 ? -8.694 8.713 9.702 1.00 96.06 85 SER A N 1
ATOM 666 C CA . SER A 1 85 ? -10.041 8.901 10.237 1.00 96.06 85 SER A CA 1
ATOM 667 C C . SER A 1 85 ? -10.015 9.137 11.743 1.00 96.06 85 SER A C 1
ATOM 669 O O . SER A 1 85 ? -10.715 10.026 12.225 1.00 96.06 85 SER A O 1
ATOM 671 N N . LYS A 1 86 ? -9.169 8.404 12.480 1.00 93.88 86 LYS A N 1
ATOM 672 C CA . LYS A 1 86 ? -8.932 8.619 13.915 1.00 93.88 86 LYS A CA 1
ATOM 673 C C . LYS A 1 86 ? -8.336 10.002 14.175 1.00 93.88 86 LYS A C 1
ATOM 675 O O . LYS A 1 86 ? -8.818 10.708 15.056 1.00 93.88 86 LYS A O 1
ATOM 680 N N . GLU A 1 87 ? -7.340 10.409 13.387 1.00 96.44 87 GLU A N 1
ATOM 681 C CA . GLU A 1 87 ? -6.718 11.739 13.482 1.00 96.44 87 GLU A CA 1
ATOM 682 C C . GLU A 1 87 ? -7.729 12.869 13.229 1.00 96.44 87 GLU A C 1
ATOM 684 O O . GLU A 1 87 ? -7.692 13.902 13.894 1.00 96.44 87 GLU A O 1
ATOM 689 N N . ARG A 1 88 ? -8.674 12.650 12.310 1.00 97.06 88 ARG A N 1
ATOM 690 C CA . ARG A 1 88 ? -9.743 13.598 11.961 1.00 97.06 88 ARG A CA 1
ATOM 691 C C . ARG A 1 88 ? -11.020 13.439 12.793 1.00 97.06 88 ARG A C 1
ATOM 693 O O . ARG A 1 88 ? -11.988 14.144 12.527 1.00 97.06 88 ARG A O 1
ATOM 700 N N . GLN A 1 89 ? -11.040 12.531 13.772 1.00 95.94 89 GLN A N 1
ATOM 701 C CA . GLN A 1 89 ? -12.205 12.223 14.616 1.00 95.94 89 GLN A CA 1
ATOM 702 C C . GLN A 1 89 ? -13.471 11.864 13.817 1.00 95.94 89 GLN A C 1
ATOM 704 O O . GLN A 1 89 ? -14.594 12.192 14.199 1.00 95.94 89 GLN A O 1
ATOM 709 N N . LEU A 1 90 ? -13.296 11.170 12.693 1.00 93.56 90 LEU A N 1
ATOM 710 C CA . LEU A 1 90 ? -14.405 10.670 11.891 1.00 93.56 90 LEU A CA 1
ATOM 711 C C . LEU A 1 90 ? -14.970 9.411 12.562 1.00 93.56 90 LEU A C 1
ATOM 713 O O . LEU A 1 90 ? -14.232 8.462 12.826 1.00 93.56 90 LEU A O 1
ATOM 717 N N . GLY A 1 91 ? -16.280 9.388 12.815 1.00 92.12 91 GLY A N 1
ATOM 718 C CA . GLY A 1 91 ? -17.004 8.260 13.419 1.00 92.12 91 GLY A CA 1
ATOM 719 C C . GLY A 1 91 ? -17.192 7.070 12.472 1.00 92.12 91 GLY A C 1
ATOM 720 O O . GLY A 1 91 ? -18.304 6.574 12.326 1.00 92.12 91 GLY A O 1
ATOM 721 N N . VAL A 1 92 ? -16.125 6.650 11.792 1.00 92.12 92 VAL A N 1
ATOM 722 C CA . VAL A 1 92 ? -16.124 5.564 10.806 1.00 92.12 92 VAL A CA 1
ATOM 723 C C . VAL A 1 92 ? -15.269 4.398 11.283 1.00 92.12 92 VAL A C 1
ATOM 725 O O . VAL A 1 92 ? -14.276 4.570 11.992 1.00 92.12 92 VAL A O 1
ATOM 728 N N . VAL A 1 93 ? -15.652 3.198 10.861 1.00 89.56 93 VAL A N 1
ATOM 729 C CA . VAL A 1 93 ? -14.951 1.950 11.160 1.00 89.56 93 VAL A CA 1
ATOM 730 C C . VAL A 1 93 ? -14.692 1.220 9.848 1.00 89.56 93 VAL A C 1
ATOM 732 O O . VAL A 1 93 ? -15.541 1.208 8.961 1.00 89.56 93 VAL A O 1
ATOM 735 N N . PHE A 1 94 ? -13.513 0.615 9.731 1.00 92.06 94 PHE A N 1
ATOM 736 C CA . PHE A 1 94 ? -13.098 -0.135 8.550 1.00 92.06 94 PHE A CA 1
ATOM 737 C C . PHE A 1 94 ? -13.201 -1.625 8.849 1.00 92.06 94 PHE A C 1
ATOM 739 O O . PHE A 1 94 ? -12.707 -2.070 9.880 1.00 92.06 94 PHE A O 1
ATOM 746 N N . ILE A 1 95 ? -13.850 -2.386 7.973 1.00 90.75 95 ILE A N 1
ATOM 747 C CA . ILE A 1 95 ? -13.978 -3.846 8.076 1.00 90.75 95 ILE A CA 1
ATOM 748 C C . ILE A 1 95 ? -12.829 -4.478 7.290 1.00 90.75 95 ILE A C 1
ATOM 750 O O . ILE A 1 95 ? -12.439 -3.941 6.253 1.00 90.75 95 ILE A O 1
ATOM 754 N N . ASP A 1 96 ? -12.289 -5.605 7.762 1.00 91.00 96 ASP A N 1
ATOM 755 C CA . ASP A 1 96 ? -11.276 -6.331 6.996 1.00 91.00 96 ASP A CA 1
ATOM 756 C C . ASP A 1 96 ? -11.833 -6.768 5.627 1.00 91.00 96 ASP A C 1
ATOM 758 O O . ASP A 1 96 ? -12.824 -7.503 5.600 1.00 91.00 96 ASP A O 1
ATOM 762 N N . PRO A 1 97 ? -11.216 -6.356 4.495 1.00 88.62 97 PRO A N 1
ATOM 763 C CA . PRO A 1 97 ? -11.617 -6.772 3.156 1.00 88.62 97 PRO A CA 1
ATOM 764 C C . PRO A 1 97 ? -11.783 -8.291 2.998 1.00 88.62 97 PRO A C 1
ATOM 766 O O . PRO A 1 97 ? -12.623 -8.730 2.214 1.00 88.62 97 PRO A O 1
ATOM 769 N N . GLN A 1 98 ? -11.048 -9.106 3.766 1.00 87.25 98 GLN A N 1
ATOM 770 C CA . GLN A 1 98 ? -11.201 -10.565 3.735 1.00 87.25 98 GLN A CA 1
ATOM 771 C C . GLN A 1 98 ? -12.594 -11.038 4.184 1.00 87.25 98 GLN A C 1
ATOM 773 O O . GLN A 1 98 ? -13.061 -12.069 3.711 1.00 87.25 98 GLN A O 1
ATOM 778 N N . HIS A 1 99 ? -13.308 -10.290 5.030 1.00 85.00 99 HIS A N 1
ATOM 779 C CA . HIS A 1 99 ? -14.675 -10.658 5.416 1.00 85.00 99 HIS A CA 1
ATOM 780 C C . HIS A 1 99 ? -15.678 -10.546 4.260 1.00 85.00 99 HIS A C 1
ATOM 782 O O . HIS A 1 99 ? -16.689 -11.247 4.262 1.00 85.00 99 HIS A O 1
ATOM 788 N N . PHE A 1 100 ? -15.401 -9.716 3.249 1.00 74.69 100 PHE A N 1
ATOM 789 C CA . PHE A 1 100 ? -16.265 -9.602 2.073 1.00 74.69 100 PHE A CA 1
ATOM 790 C C . PHE A 1 100 ? -16.091 -10.786 1.117 1.00 74.69 100 PHE A C 1
ATOM 792 O O . PHE A 1 100 ? -17.057 -11.199 0.481 1.00 74.69 100 PHE A O 1
ATOM 799 N N . SER A 1 101 ? -14.893 -11.376 1.049 1.00 64.44 101 SER A N 1
ATOM 800 C CA . SER A 1 101 ? -14.613 -12.515 0.168 1.00 64.44 101 SER A CA 1
ATOM 801 C C . SER A 1 101 ? -15.014 -13.871 0.758 1.00 64.44 101 SER A C 1
ATOM 803 O O . SER A 1 101 ? -15.193 -14.824 0.007 1.00 64.44 101 SER A O 1
ATOM 805 N N . THR A 1 102 ? -15.211 -13.977 2.078 1.00 56.91 102 THR A N 1
ATOM 806 C CA . THR A 1 102 ? -15.631 -15.232 2.733 1.00 56.91 102 THR A CA 1
ATOM 807 C C . THR A 1 102 ? -17.130 -15.526 2.659 1.00 56.91 102 THR A C 1
ATOM 809 O O . THR A 1 102 ? -17.553 -16.586 3.119 1.00 56.91 102 THR A O 1
ATOM 812 N N . THR A 1 103 ? -17.949 -14.636 2.087 1.00 50.78 103 THR A N 1
ATOM 813 C CA . THR A 1 103 ? -19.384 -14.911 1.918 1.00 50.78 103 THR A CA 1
ATOM 814 C C . THR A 1 103 ? -19.590 -15.825 0.710 1.00 50.78 103 THR A C 1
ATOM 816 O O . THR A 1 103 ? -19.947 -15.383 -0.379 1.00 50.78 103 THR A O 1
ATOM 819 N N . VAL A 1 104 ? -19.348 -17.121 0.897 1.00 46.31 104 VAL A N 1
ATOM 820 C CA . VAL A 1 104 ? -19.943 -18.148 0.041 1.00 46.31 104 VAL A CA 1
ATOM 821 C C . VAL A 1 104 ? -21.437 -18.127 0.343 1.00 46.31 104 VAL A C 1
ATOM 823 O O . VAL A 1 104 ? -21.842 -18.359 1.481 1.00 46.31 104 VAL A O 1
ATOM 826 N N . ILE A 1 105 ? -22.253 -17.803 -0.659 1.00 48.25 105 ILE A N 1
ATOM 827 C CA . ILE A 1 105 ? -23.679 -18.128 -0.624 1.00 48.25 105 ILE A CA 1
ATOM 828 C C . ILE A 1 105 ? -23.737 -19.658 -0.573 1.00 48.25 105 ILE A C 1
ATOM 830 O O . ILE A 1 105 ? -23.419 -20.315 -1.565 1.00 48.25 105 ILE A O 1
ATOM 834 N N . ALA A 1 106 ? -24.013 -20.197 0.614 1.00 43.28 106 ALA A N 1
ATOM 835 C CA . ALA A 1 106 ? -24.335 -21.604 0.819 1.00 43.28 106 ALA A CA 1
ATOM 836 C C . ALA A 1 106 ? -25.778 -21.886 0.388 1.00 43.28 106 ALA A C 1
ATOM 838 O O . ALA A 1 106 ? -26.629 -20.983 0.571 1.00 43.28 106 ALA A O 1
#

Nearest PDB structures (foldseek):
  5zsu-assembly1_A  TM=2.089E-01  e=1.390E+00  Homo sapiens
  8b5l-assembly1_s  TM=2.483E-01  e=5.345E+00  Oryctolagus cuniculus
  6cmv-assembly3_F  TM=2.847E-01  e=9.520E+00  Sulfolobus acidocaldarius
  3oeh-assembly3_Y  TM=2.517E-01  e=6.479E+00  Saccharomyces cerevisiae

Radius of gyration: 16.01 Å; Cα contacts (8 Å, |Δi|>4): 98; chains: 1; bounding box: 42×35×39 Å

Solvent-accessible surface area (backbone atoms only — not comparable to full-atom values): 6373 Å² total; per-residue (Å²): 132,83,82,76,52,64,52,74,67,56,50,69,72,43,53,74,65,57,44,50,51,51,52,51,47,57,57,34,70,72,64,72,56,70,77,49,52,78,47,77,49,49,39,85,50,28,69,44,72,59,50,74,51,59,40,40,58,65,51,52,48,26,48,60,56,72,72,49,84,47,69,52,55,52,46,54,49,43,46,52,50,43,52,51,30,59,76,68,68,46,96,72,85,45,64,47,66,67,66,70,73,67,67,70,88,122

Foldseek 3Di:
DDDDLADPVRLVPDDPVLVVVVVVLVVCVVVVPDQFDKDWDPCQLAVHHTDMDTHGSVQVSCVSNVNDHDLRNVSVVSSVVSVVCVVVVPPDHHHRPVVVVPPDPD

Organism: Panicum miliaceum (NCBI:txid4540)